Protein AF-A0A6F8PT49-F1 (afdb_monomer_lite)

Foldseek 3Di:
DDEDEDDLCVVVVVVVQVLCCVQVVDHDPYDYDYHDPPDDNDDDDDCPVVCVVPVDDDPDDPSNVSNVVVVVVCVVVVVVDD

Organism: NCBI:txid2675054

Radius of gyration: 16.37 Å; chains: 1; bounding box: 42×28×42 Å

InterPro domains:
  IPR036291 NAD(P)-binding domain superfamily [SSF51735] (13-78)

Secondary structure (DSSP, 8-state):
-EEEEESS-HHHHHHHHHHHHHHHSS---EEEEEPPTT--SS-----HHHHHHH-------HHHHHHHHHHHHHHHTT-S--

Structure (mmCIF, N/CA/C/O backbone):
data_AF-A0A6F8PT49-F1
#
_entry.id   AF-A0A6F8PT49-F1
#
loop_
_atom_site.group_PDB
_atom_site.id
_atom_site.type_symbol
_atom_site.label_atom_id
_atom_site.label_alt_id
_atom_site.label_comp_id
_atom_site.label_asym_id
_atom_site.label_entity_id
_atom_site.label_seq_id
_atom_site.pdbx_PDB_ins_code
_atom_site.Cartn_x
_atom_site.Cartn_y
_atom_site.Cartn_z
_atom_site.occupancy
_atom_site.B_iso_or_equiv
_atom_site.auth_seq_id
_atom_site.auth_comp_id
_atom_site.auth_asym_id
_atom_site.auth_atom_id
_atom_site.pdbx_PDB_model_num
ATOM 1 N N . MET A 1 1 ? -4.969 -5.302 17.147 1.00 42.12 1 MET A N 1
ATOM 2 C CA . MET A 1 1 ? -3.523 -5.236 17.451 1.00 42.12 1 MET A CA 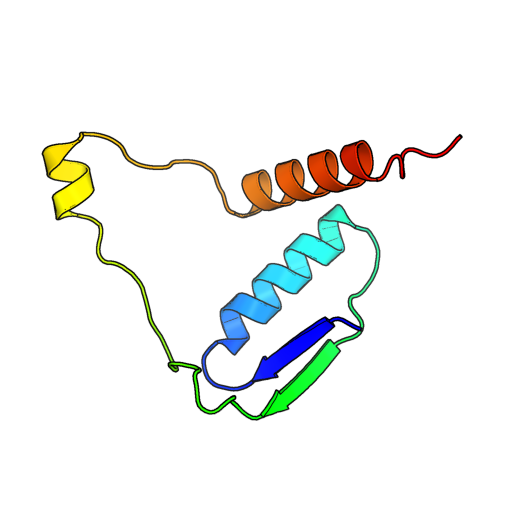1
ATOM 3 C C . MET A 1 1 ? -2.838 -5.542 16.137 1.00 42.12 1 MET A C 1
ATOM 5 O O . MET A 1 1 ? -3.214 -6.547 15.548 1.00 42.12 1 MET A O 1
ATOM 9 N N . ILE A 1 2 ? -1.997 -4.652 15.612 1.00 55.16 2 ILE A N 1
ATOM 10 C CA . ILE A 1 2 ? -1.254 -4.946 14.379 1.00 55.16 2 ILE A CA 1
ATOM 11 C C . ILE A 1 2 ? 0.084 -5.508 14.846 1.00 55.16 2 ILE A C 1
ATOM 13 O O . ILE A 1 2 ? 0.827 -4.822 15.548 1.00 55.16 2 ILE A O 1
ATOM 17 N N . ASN A 1 3 ? 0.328 -6.782 14.550 1.00 48.12 3 ASN A N 1
ATOM 18 C CA . ASN A 1 3 ? 1.600 -7.423 14.848 1.00 48.12 3 ASN A CA 1
ATOM 19 C C . ASN A 1 3 ? 2.607 -6.948 13.799 1.00 48.12 3 ASN A C 1
ATOM 21 O O . ASN A 1 3 ? 2.460 -7.272 12.622 1.00 48.12 3 ASN A O 1
ATOM 25 N N . CYS A 1 4 ? 3.584 -6.151 14.223 1.00 55.69 4 CYS A N 1
ATOM 26 C CA . CYS A 1 4 ? 4.634 -5.641 13.349 1.00 55.69 4 CYS A CA 1
ATOM 27 C C . CYS A 1 4 ? 5.915 -6.420 13.632 1.00 55.69 4 CYS A C 1
ATOM 29 O O . CYS A 1 4 ? 6.321 -6.544 14.788 1.00 55.69 4 CYS A O 1
ATOM 31 N N . VAL A 1 5 ? 6.553 -6.943 12.590 1.00 53.28 5 VAL A N 1
ATOM 32 C CA . VAL A 1 5 ? 7.801 -7.690 12.739 1.00 53.28 5 VAL A CA 1
ATOM 33 C C . VAL A 1 5 ? 8.998 -6.741 12.676 1.00 53.28 5 VAL A C 1
ATOM 35 O O . VAL A 1 5 ? 9.056 -5.860 11.818 1.00 53.28 5 VAL A O 1
ATOM 38 N N . ALA A 1 6 ? 9.935 -6.889 13.611 1.00 46.06 6 ALA A N 1
ATOM 39 C CA . ALA A 1 6 ? 11.095 -6.027 13.771 1.00 46.06 6 ALA A CA 1
ATOM 40 C C . ALA A 1 6 ? 12.401 -6.788 13.497 1.00 46.06 6 ALA A C 1
ATOM 42 O O . ALA A 1 6 ? 12.838 -7.588 14.319 1.00 46.06 6 ALA A O 1
ATOM 43 N N . HIS A 1 7 ? 13.040 -6.490 12.362 1.00 47.41 7 HIS A N 1
ATOM 44 C CA . HIS A 1 7 ? 14.408 -5.949 12.263 1.00 47.41 7 HIS A CA 1
ATOM 45 C C . HIS A 1 7 ? 14.704 -5.596 10.783 1.00 47.41 7 HIS A C 1
ATOM 47 O O . HIS A 1 7 ? 14.220 -6.268 9.883 1.00 47.41 7 HIS A O 1
ATOM 53 N N . HIS A 1 8 ? 15.442 -4.507 10.525 1.00 46.69 8 HIS A N 1
ATOM 54 C CA . HIS A 1 8 ? 15.785 -3.909 9.208 1.00 46.69 8 HIS A CA 1
ATOM 55 C C . HIS A 1 8 ? 14.661 -3.318 8.321 1.00 46.69 8 HIS A C 1
ATOM 57 O O . HIS A 1 8 ? 14.925 -2.360 7.598 1.00 46.69 8 HIS A O 1
ATOM 63 N N . ILE A 1 9 ? 13.397 -3.731 8.468 1.00 55.91 9 ILE A N 1
ATOM 64 C CA . ILE A 1 9 ? 12.233 -3.155 7.739 1.00 55.91 9 ILE A CA 1
ATOM 65 C C . ILE A 1 9 ? 11.651 -1.906 8.458 1.00 55.91 9 ILE A C 1
ATOM 67 O O . ILE A 1 9 ? 10.696 -1.267 8.016 1.00 55.91 9 ILE A O 1
ATOM 71 N N . VAL A 1 10 ? 12.248 -1.509 9.587 1.00 55.28 10 VAL A N 1
ATOM 72 C CA . VAL A 1 10 ? 11.675 -0.559 10.561 1.00 55.28 10 VAL A CA 1
ATOM 73 C C . VAL A 1 10 ? 11.349 0.811 9.951 1.00 55.28 10 VAL A C 1
ATOM 75 O O . VAL A 1 10 ? 10.320 1.388 10.291 1.00 55.28 10 VAL A O 1
ATOM 78 N N . SER A 1 11 ? 12.149 1.310 9.002 1.00 59.31 11 SER A N 1
ATOM 79 C CA . SER A 1 11 ? 11.879 2.604 8.350 1.00 59.31 11 SER A CA 1
ATOM 80 C C . SER A 1 11 ? 10.556 2.599 7.567 1.00 59.31 11 SER A C 1
ATOM 82 O O . SER A 1 11 ? 9.722 3.492 7.722 1.00 59.31 11 SER A O 1
ATOM 84 N N . TYR A 1 12 ? 10.313 1.540 6.790 1.00 65.88 12 TYR A N 1
ATOM 85 C CA . TYR A 1 12 ? 9.110 1.408 5.967 1.00 65.88 12 TYR A CA 1
ATOM 86 C C . TYR A 1 12 ? 7.856 1.173 6.808 1.00 65.88 12 TYR A C 1
ATOM 88 O O . TYR A 1 12 ? 6.823 1.787 6.545 1.00 65.88 12 TYR A O 1
ATOM 96 N N . VAL A 1 13 ? 7.947 0.344 7.854 1.00 69.94 13 VAL A N 1
ATOM 97 C CA . VAL A 1 13 ? 6.813 0.088 8.760 1.00 69.94 13 VAL A CA 1
ATOM 98 C C . VAL A 1 13 ? 6.395 1.367 9.490 1.00 69.94 13 VAL A C 1
ATOM 100 O O . VAL A 1 13 ? 5.202 1.651 9.599 1.00 69.94 13 VAL A O 1
ATOM 103 N N . LEU A 1 14 ? 7.358 2.172 9.952 1.00 69.12 14 LEU A N 1
ATOM 104 C CA . LEU A 1 14 ? 7.070 3.443 10.620 1.00 69.12 14 LEU A CA 1
ATOM 105 C C . LEU A 1 14 ? 6.449 4.472 9.665 1.00 69.12 14 LEU A C 1
ATOM 107 O O . LEU A 1 14 ? 5.471 5.126 10.034 1.00 69.12 14 LEU A O 1
ATOM 111 N N . CYS A 1 15 ? 6.969 4.583 8.438 1.00 69.00 15 CYS A N 1
ATOM 112 C CA . CYS A 1 15 ? 6.405 5.451 7.401 1.00 69.00 15 CYS A CA 1
ATOM 113 C C . CYS A 1 15 ? 4.953 5.057 7.077 1.00 69.00 15 CYS A C 1
ATOM 115 O O . CYS A 1 15 ? 4.042 5.886 7.135 1.00 69.00 15 CYS A O 1
ATOM 117 N N . LEU A 1 16 ? 4.709 3.763 6.861 1.00 72.56 16 LEU A N 1
ATOM 118 C CA . LEU A 1 16 ? 3.378 3.228 6.592 1.00 72.56 16 LEU A CA 1
ATOM 119 C C . LEU A 1 16 ? 2.410 3.480 7.759 1.00 72.56 16 LEU A C 1
ATOM 121 O O . LEU A 1 16 ? 1.273 3.903 7.544 1.00 72.56 16 LEU A O 1
ATOM 125 N N . ASN A 1 17 ? 2.861 3.302 9.004 1.00 74.88 17 ASN A N 1
ATOM 126 C CA . ASN A 1 17 ? 2.057 3.606 10.189 1.00 74.88 17 ASN A CA 1
ATOM 127 C C . ASN A 1 17 ? 1.688 5.094 10.280 1.00 74.88 17 ASN A C 1
ATOM 129 O O . ASN A 1 17 ? 0.560 5.417 10.670 1.00 74.88 17 ASN A O 1
ATOM 133 N N . ALA A 1 18 ? 2.600 6.001 9.921 1.00 75.19 18 ALA A N 1
ATOM 134 C CA . ALA A 1 18 ? 2.323 7.435 9.894 1.00 75.19 18 ALA A CA 1
ATOM 135 C C . ALA A 1 18 ? 1.239 7.781 8.858 1.00 75.19 18 ALA A C 1
ATOM 137 O O . ALA A 1 18 ? 0.287 8.496 9.189 1.00 75.19 18 ALA A O 1
ATOM 1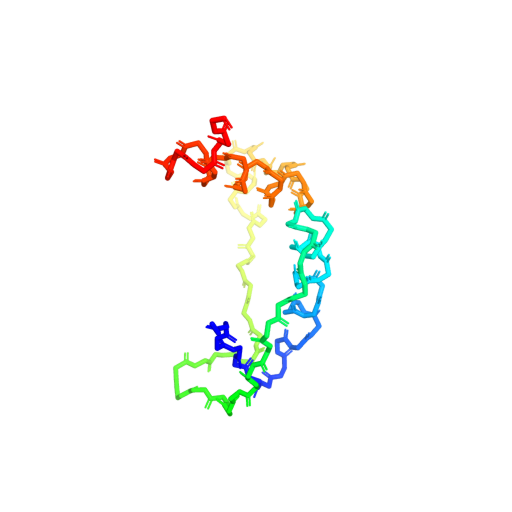38 N N . LEU A 1 19 ? 1.325 7.203 7.656 1.00 78.75 19 LEU A N 1
ATOM 139 C CA . LEU A 1 19 ? 0.332 7.382 6.592 1.00 78.75 19 LEU A CA 1
ATOM 140 C C . LEU A 1 19 ? -1.040 6.828 6.999 1.00 78.75 19 LEU A C 1
ATOM 142 O O . LEU A 1 19 ? -2.048 7.534 6.930 1.00 78.75 19 LEU A O 1
ATOM 146 N N . ILE A 1 20 ? -1.086 5.605 7.537 1.00 79.38 20 ILE A N 1
ATOM 147 C CA . ILE A 1 20 ? -2.330 4.990 8.024 1.00 79.38 20 ILE A CA 1
ATOM 148 C C . ILE A 1 20 ? -2.947 5.820 9.156 1.00 79.38 20 ILE A C 1
ATOM 150 O O . ILE A 1 20 ? -4.165 6.001 9.189 1.00 79.38 20 ILE A O 1
ATOM 154 N N . LYS A 1 21 ? -2.140 6.360 10.079 1.00 78.69 21 LYS A N 1
ATOM 155 C CA . LYS A 1 21 ? -2.633 7.249 11.143 1.00 78.69 21 LYS A CA 1
ATOM 156 C C . LYS A 1 21 ? -3.284 8.508 10.561 1.00 78.69 21 LYS A C 1
ATOM 158 O O . LYS A 1 21 ? -4.328 8.912 11.074 1.00 78.69 21 LYS A O 1
ATOM 163 N N . GLY A 1 22 ? -2.702 9.092 9.512 1.00 77.44 22 GLY A N 1
ATOM 164 C CA . GLY A 1 22 ? -3.272 10.237 8.797 1.00 77.44 22 GLY A CA 1
ATOM 165 C C . GLY A 1 22 ? -4.655 9.936 8.214 1.00 77.44 22 GLY A C 1
ATOM 166 O O . GLY A 1 22 ? -5.596 10.690 8.445 1.00 77.44 22 GLY A O 1
ATOM 167 N N . VAL A 1 23 ? -4.811 8.791 7.543 1.00 77.75 23 VAL A N 1
ATOM 168 C CA . VAL A 1 23 ? -6.063 8.427 6.847 1.00 77.75 23 VAL A CA 1
ATOM 169 C C . VAL A 1 23 ? -7.139 7.861 7.793 1.00 77.75 23 VAL A C 1
ATOM 171 O O . VAL A 1 23 ? -8.343 8.066 7.600 1.00 77.75 23 VAL A O 1
ATOM 174 N N . CYS A 1 24 ? -6.739 7.135 8.840 1.00 75.94 24 CYS A N 1
ATOM 175 C CA . CYS A 1 24 ? -7.662 6.486 9.779 1.00 75.94 24 CYS A CA 1
ATOM 176 C C . CYS A 1 24 ? -7.992 7.340 11.014 1.00 75.94 24 CYS A C 1
ATOM 178 O O . CYS A 1 24 ? -8.945 7.018 11.729 1.00 75.94 24 CYS A O 1
ATOM 180 N N . GLY A 1 25 ? -7.207 8.382 11.308 1.00 76.06 25 GLY A N 1
ATOM 181 C CA . GLY A 1 25 ? -7.389 9.254 12.476 1.00 76.06 25 GLY A CA 1
ATOM 182 C C . GLY A 1 25 ? -7.197 8.555 13.831 1.00 76.06 25 GLY A C 1
ATOM 183 O O . GLY A 1 25 ? -7.558 9.100 14.872 1.00 76.06 25 GLY A O 1
ATOM 184 N N . LYS A 1 26 ? -6.655 7.332 13.843 1.00 75.75 26 LYS A N 1
ATOM 185 C CA . LYS A 1 26 ? -6.424 6.523 15.048 1.00 75.75 26 LYS A CA 1
ATOM 186 C C . LYS A 1 26 ? -4.989 6.017 15.064 1.00 75.75 26 LYS A C 1
ATOM 188 O O . LYS A 1 26 ? -4.461 5.603 14.037 1.00 75.75 26 LYS A O 1
ATOM 193 N N . LYS A 1 27 ? -4.361 6.032 16.243 1.00 73.94 27 LYS A N 1
ATOM 194 C CA . LYS A 1 27 ? -3.017 5.473 16.427 1.00 73.94 27 LYS A CA 1
ATOM 195 C C . LYS A 1 27 ? -3.092 3.944 16.383 1.00 73.94 27 LYS A C 1
ATOM 197 O O . LYS A 1 27 ? -3.912 3.349 17.084 1.00 73.94 27 LYS A O 1
ATOM 202 N N . ALA A 1 28 ? -2.236 3.317 15.579 1.00 73.81 28 ALA A N 1
ATOM 203 C CA . ALA A 1 28 ? -2.069 1.871 15.601 1.00 73.81 28 ALA A CA 1
ATOM 204 C C . ALA A 1 28 ? -1.511 1.428 16.966 1.00 73.81 28 ALA A C 1
ATOM 206 O O . ALA A 1 28 ? -0.613 2.064 17.519 1.00 73.81 28 ALA A O 1
ATOM 207 N N . LYS A 1 29 ? -2.057 0.343 17.528 1.00 74.81 29 LYS A N 1
ATOM 208 C CA . LYS A 1 29 ? -1.458 -0.329 18.688 1.00 74.81 29 LYS A CA 1
ATOM 209 C C . LYS A 1 29 ? -0.395 -1.289 18.163 1.00 74.81 29 LYS A C 1
ATOM 211 O O . LYS A 1 29 ? -0.750 -2.356 17.657 1.00 74.81 29 LYS A O 1
ATOM 216 N N . GLU A 1 30 ? 0.855 -0.850 18.254 1.00 71.38 30 GLU A N 1
ATOM 217 C CA . GLU A 1 30 ? 2.044 -1.562 17.787 1.00 71.38 30 GLU A CA 1
ATOM 218 C C . GLU A 1 30 ? 2.458 -2.637 18.798 1.00 71.38 30 GLU A C 1
ATOM 220 O O . GLU A 1 30 ? 2.458 -2.403 20.008 1.00 71.38 30 GLU A O 1
ATOM 225 N N . ASN A 1 31 ? 2.794 -3.817 18.286 1.00 75.81 31 ASN A N 1
ATOM 226 C CA . ASN A 1 31 ? 3.437 -4.892 19.030 1.00 75.81 31 ASN A CA 1
ATOM 227 C C . ASN A 1 31 ? 4.641 -5.349 18.204 1.00 75.81 31 ASN A C 1
ATOM 229 O O . ASN A 1 31 ? 4.455 -6.030 17.194 1.00 75.81 31 ASN A O 1
ATOM 233 N N . LEU A 1 32 ? 5.839 -4.890 18.579 1.00 75.06 32 LEU A N 1
ATOM 234 C CA . LEU A 1 32 ? 7.080 -5.209 17.874 1.00 75.06 32 LEU A CA 1
ATOM 235 C C . LEU A 1 32 ? 7.517 -6.624 18.254 1.00 75.06 32 LEU A C 1
ATOM 237 O O . LEU A 1 32 ? 7.879 -6.882 19.400 1.00 75.06 32 LEU A O 1
ATOM 241 N N . MET A 1 33 ? 7.454 -7.534 17.289 1.00 78.44 33 MET A N 1
ATOM 242 C CA . MET A 1 33 ? 7.860 -8.931 17.446 1.00 78.44 33 MET A CA 1
ATOM 243 C C . MET A 1 33 ? 9.251 -9.155 16.841 1.00 78.44 33 MET A C 1
ATOM 245 O O . MET A 1 33 ? 9.615 -8.435 15.911 1.00 78.44 33 MET A O 1
ATOM 249 N N . PRO A 1 34 ? 10.029 -10.145 17.316 1.00 79.44 34 PRO A N 1
ATOM 250 C CA . PRO A 1 34 ? 11.299 -10.496 16.685 1.00 79.44 34 PRO A CA 1
ATOM 251 C C . PRO A 1 34 ? 11.097 -10.950 15.233 1.00 79.44 34 PRO A C 1
ATOM 253 O O . PRO A 1 34 ? 10.011 -11.410 14.872 1.00 79.44 34 PRO A O 1
ATOM 256 N N . MET A 1 35 ? 12.153 -10.836 14.423 1.00 71.44 35 MET A N 1
ATOM 257 C CA . MET A 1 35 ? 12.204 -11.335 13.046 1.00 71.44 35 MET A CA 1
ATOM 258 C C . MET A 1 35 ? 11.698 -12.778 12.977 1.00 71.44 35 MET A C 1
ATOM 260 O O . MET A 1 35 ? 12.151 -13.647 13.729 1.00 71.44 35 MET A O 1
ATOM 264 N N . GLN A 1 36 ? 10.720 -13.020 12.114 1.00 79.00 36 GLN A N 1
ATOM 265 C CA . GLN A 1 36 ? 10.207 -14.361 11.890 1.00 79.00 36 GLN A CA 1
ATOM 266 C C . GLN A 1 36 ? 11.188 -15.121 10.994 1.00 79.00 36 GLN A C 1
ATOM 268 O O . GLN A 1 36 ? 11.884 -14.532 10.172 1.00 79.00 36 GLN A O 1
ATOM 273 N N . ALA A 1 37 ? 11.239 -16.448 11.127 1.00 77.19 37 ALA A N 1
ATOM 274 C CA . ALA A 1 37 ? 12.204 -17.277 10.395 1.00 77.19 37 ALA A CA 1
ATOM 275 C C . ALA A 1 37 ? 12.077 -17.189 8.856 1.00 77.19 37 ALA A C 1
ATOM 277 O O . ALA A 1 37 ? 12.990 -17.603 8.151 1.00 77.19 37 ALA A O 1
ATOM 278 N N . GLY A 1 38 ? 10.955 -16.669 8.342 1.00 77.38 38 GLY A N 1
ATOM 279 C CA . GLY A 1 38 ? 10.709 -16.451 6.913 1.00 77.38 38 GLY A CA 1
ATOM 280 C C . GLY A 1 38 ? 10.937 -15.019 6.423 1.00 77.38 38 GLY A C 1
ATOM 281 O O . GLY A 1 38 ? 10.757 -14.768 5.234 1.00 77.38 38 GLY A O 1
ATOM 282 N N . ASP A 1 39 ? 11.302 -14.080 7.298 1.00 75.69 39 ASP A N 1
ATOM 283 C CA . ASP A 1 39 ? 11.568 -12.708 6.874 1.00 75.69 39 ASP A CA 1
ATOM 284 C C . ASP A 1 39 ? 12.943 -12.605 6.217 1.00 75.69 39 ASP A C 1
ATOM 286 O O . ASP A 1 39 ? 13.915 -13.236 6.633 1.00 75.69 39 ASP A O 1
ATOM 290 N N . VAL A 1 40 ? 13.039 -11.743 5.213 1.00 75.12 40 VAL A N 1
ATOM 291 C CA . VAL A 1 40 ? 14.305 -11.319 4.616 1.00 75.12 40 VAL A CA 1
ATOM 292 C C . VAL A 1 40 ? 14.566 -9.858 4.999 1.00 75.12 40 VAL A C 1
ATOM 294 O O . VAL A 1 40 ? 13.646 -9.046 4.899 1.00 75.12 40 VAL A O 1
ATOM 297 N N . PRO A 1 41 ? 15.787 -9.486 5.437 1.00 68.50 41 PRO A N 1
ATOM 298 C CA . PRO A 1 41 ? 16.062 -8.149 5.977 1.00 68.50 41 PRO A CA 1
ATOM 299 C C . PRO A 1 41 ? 15.742 -6.992 5.023 1.00 68.50 41 PRO A C 1
ATOM 301 O O . PRO A 1 41 ? 15.253 -5.954 5.465 1.00 68.50 41 PRO A O 1
ATOM 304 N N . ILE A 1 42 ? 16.038 -7.159 3.729 1.00 71.25 42 ILE A N 1
ATOM 305 C CA . ILE A 1 42 ? 15.731 -6.213 2.651 1.00 71.25 42 ILE A CA 1
ATOM 306 C C . ILE A 1 42 ? 15.518 -7.031 1.377 1.00 71.25 42 ILE A C 1
ATOM 308 O O . ILE A 1 42 ? 16.385 -7.815 0.999 1.00 71.25 42 ILE A O 1
ATOM 312 N N . THR A 1 43 ? 14.384 -6.832 0.709 1.00 76.75 43 THR A N 1
ATOM 313 C CA . THR A 1 43 ? 14.124 -7.390 -0.620 1.00 76.75 43 THR A CA 1
ATOM 314 C C . THR A 1 43 ? 13.327 -6.386 -1.442 1.00 76.75 43 THR A C 1
ATOM 316 O O . THR A 1 43 ? 12.374 -5.787 -0.944 1.00 76.75 43 THR A O 1
ATOM 319 N N . TYR A 1 44 ? 13.724 -6.186 -2.691 1.00 79.06 44 TYR A N 1
ATOM 320 C CA . TYR A 1 44 ? 12.984 -5.416 -3.685 1.00 79.06 44 TYR A CA 1
ATOM 321 C C . TYR A 1 44 ? 13.172 -6.089 -5.043 1.00 79.06 44 TYR A C 1
ATOM 323 O O . TYR A 1 44 ? 14.187 -6.742 -5.277 1.00 79.06 44 TYR A O 1
ATOM 331 N N . ALA A 1 45 ? 12.172 -5.968 -5.910 1.00 84.19 45 ALA A N 1
ATOM 332 C CA . ALA A 1 45 ? 12.299 -6.403 -7.291 1.00 84.19 45 ALA A CA 1
ATOM 333 C C . ALA A 1 45 ? 12.913 -5.260 -8.103 1.00 84.19 45 ALA A C 1
ATOM 335 O O . ALA A 1 45 ? 12.402 -4.140 -8.056 1.00 84.19 45 ALA A O 1
ATOM 336 N N . ASP A 1 46 ? 13.990 -5.550 -8.828 1.00 88.19 46 ASP A N 1
ATOM 337 C CA . ASP A 1 46 ? 14.393 -4.719 -9.958 1.00 88.19 46 ASP A CA 1
ATOM 338 C C . ASP A 1 46 ? 13.366 -4.918 -11.082 1.00 88.19 46 ASP A C 1
ATOM 340 O O . ASP A 1 46 ? 12.952 -6.045 -11.365 1.00 88.19 46 ASP A O 1
ATOM 344 N N . VAL A 1 47 ? 12.888 -3.817 -11.652 1.00 89.62 47 VAL A N 1
ATOM 345 C CA . VAL A 1 47 ? 11.813 -3.796 -12.652 1.00 89.62 47 VAL A CA 1
ATOM 346 C C . VAL A 1 47 ? 12.230 -3.073 -13.929 1.00 89.62 47 VAL A C 1
ATOM 348 O O . VAL A 1 47 ? 11.380 -2.872 -14.797 1.00 89.62 47 VAL A O 1
ATOM 351 N N . ASP A 1 48 ? 13.502 -2.696 -14.069 1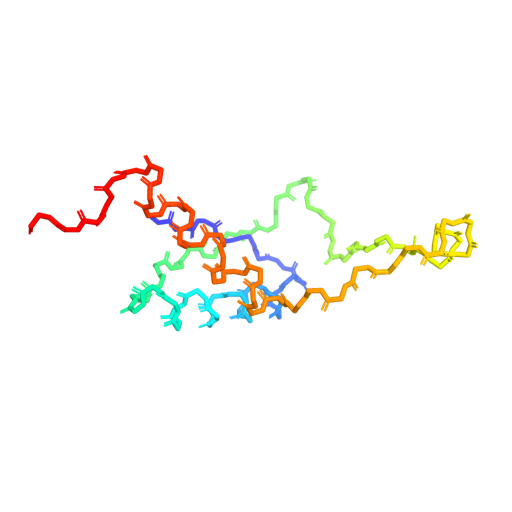.00 91.69 48 ASP A N 1
ATOM 352 C CA . ASP A 1 48 ? 13.976 -1.920 -15.219 1.00 91.69 48 ASP A CA 1
ATOM 353 C C . ASP A 1 48 ? 13.747 -2.667 -16.545 1.00 91.69 48 ASP A C 1
ATOM 355 O O . ASP A 1 48 ? 13.198 -2.086 -17.486 1.00 91.69 48 ASP A O 1
ATOM 359 N N . ASP A 1 49 ? 14.031 -3.973 -16.586 1.00 92.31 49 ASP A N 1
ATOM 360 C CA . ASP A 1 49 ? 13.787 -4.828 -17.759 1.00 92.31 49 ASP A CA 1
ATOM 361 C C . ASP A 1 49 ? 12.290 -4.907 -18.115 1.00 92.31 49 ASP A C 1
ATOM 363 O O . ASP A 1 49 ? 11.897 -4.764 -19.271 1.00 92.31 49 ASP A O 1
ATOM 367 N N . LEU A 1 50 ? 11.418 -5.053 -17.109 1.00 90.81 50 LEU A N 1
ATOM 368 C CA . LEU A 1 50 ? 9.967 -5.116 -17.318 1.00 90.81 50 LEU A CA 1
ATOM 369 C C . LEU A 1 50 ? 9.416 -3.788 -17.855 1.00 90.81 50 LEU A C 1
ATOM 371 O O . LEU A 1 50 ? 8.513 -3.780 -18.698 1.00 90.81 50 LEU A O 1
ATOM 375 N N . ILE A 1 51 ? 9.938 -2.664 -17.359 1.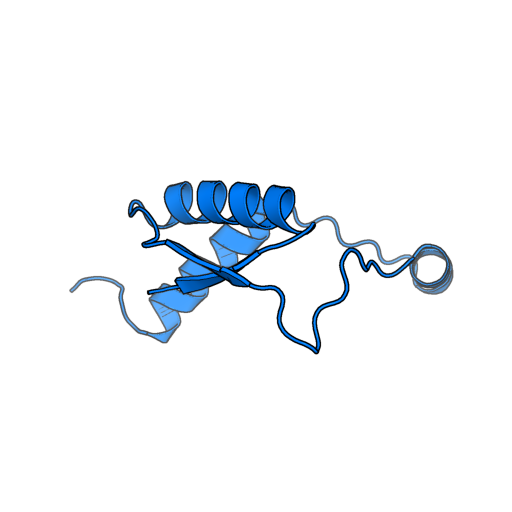00 92.56 51 ILE A N 1
ATOM 376 C CA . ILE A 1 51 ? 9.568 -1.332 -17.845 1.00 92.56 51 ILE A CA 1
ATOM 377 C C . ILE A 1 51 ? 10.028 -1.168 -19.297 1.00 92.56 51 ILE A C 1
ATOM 379 O O . ILE A 1 51 ? 9.260 -0.644 -20.105 1.00 92.56 51 ILE A O 1
ATOM 383 N N . ALA A 1 52 ? 11.234 -1.629 -19.643 1.00 93.44 52 ALA A N 1
ATOM 384 C CA . ALA A 1 52 ? 11.748 -1.572 -21.010 1.00 93.44 52 ALA A CA 1
ATOM 385 C C . ALA A 1 52 ? 10.891 -2.397 -21.988 1.00 93.44 52 ALA A C 1
ATOM 387 O O . ALA A 1 52 ? 10.553 -1.902 -23.065 1.00 93.44 52 ALA A O 1
ATOM 388 N N . ASP A 1 53 ? 10.478 -3.601 -21.587 1.00 93.69 53 ASP A N 1
ATOM 389 C CA . ASP A 1 53 ? 9.709 -4.521 -22.433 1.00 93.69 53 ASP A CA 1
ATOM 390 C C . ASP A 1 53 ? 8.240 -4.108 -22.610 1.00 93.69 53 ASP A C 1
ATOM 392 O O . ASP A 1 53 ? 7.644 -4.320 -23.669 1.00 93.69 53 ASP A O 1
ATOM 396 N N . THR A 1 54 ? 7.624 -3.534 -21.573 1.00 93.19 54 THR A N 1
ATOM 397 C CA . THR A 1 54 ? 6.177 -3.237 -21.568 1.00 93.19 54 THR A CA 1
ATOM 398 C C . THR A 1 54 ? 5.848 -1.759 -21.752 1.00 93.19 54 THR A C 1
ATOM 400 O O . THR A 1 54 ? 4.698 -1.413 -22.030 1.00 93.19 54 THR A O 1
ATOM 403 N N . GLY A 1 55 ? 6.823 -0.869 -21.550 1.00 91.12 55 GLY A N 1
ATOM 404 C CA . GLY A 1 55 ? 6.617 0.578 -21.478 1.00 91.12 55 GLY A CA 1
ATOM 405 C C . GLY A 1 55 ? 5.769 1.034 -20.283 1.00 91.12 55 GLY A C 1
ATOM 406 O O . GLY A 1 55 ? 5.455 2.221 -20.169 1.00 91.12 55 GLY A O 1
ATOM 407 N N . PHE A 1 56 ? 5.367 0.123 -19.392 1.00 89.88 56 PHE A N 1
ATOM 408 C CA . PHE A 1 56 ? 4.496 0.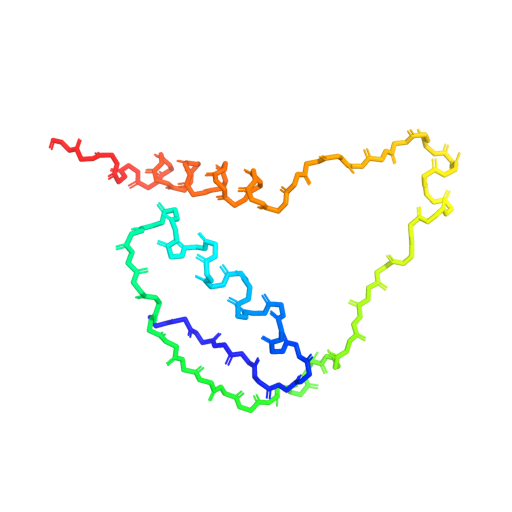426 -18.265 1.00 89.88 56 PHE A CA 1
ATOM 409 C C . PHE A 1 56 ? 5.310 0.748 -17.015 1.00 89.88 56 PHE A C 1
ATOM 411 O O . PHE A 1 56 ? 6.099 -0.064 -16.538 1.00 89.88 56 PHE A O 1
ATOM 418 N N . LYS A 1 57 ? 5.055 1.923 -16.435 1.00 89.00 57 LYS A N 1
ATOM 419 C CA . LYS A 1 57 ? 5.623 2.345 -15.155 1.00 89.00 57 LYS A CA 1
ATOM 420 C C . LYS A 1 57 ? 4.503 2.783 -14.210 1.00 89.00 57 LYS A C 1
ATOM 422 O O . LYS A 1 57 ? 3.829 3.772 -14.508 1.00 89.00 57 LYS A O 1
ATOM 427 N N . PRO A 1 58 ? 4.304 2.103 -13.068 1.00 87.31 58 PRO A N 1
ATOM 428 C CA . PRO A 1 58 ? 3.377 2.571 -12.046 1.00 87.31 58 PRO A CA 1
ATOM 429 C C . PRO A 1 58 ? 3.765 3.976 -11.569 1.00 87.31 58 PRO A C 1
ATOM 431 O O . PRO A 1 58 ? 4.923 4.226 -11.239 1.00 87.31 58 PRO A O 1
ATOM 434 N N . SER A 1 59 ? 2.795 4.890 -11.522 1.00 91.50 59 SER A N 1
ATOM 435 C CA . SER A 1 59 ? 2.993 6.278 -11.074 1.00 91.50 59 SER A CA 1
ATOM 436 C C . SER A 1 59 ? 2.171 6.641 -9.835 1.00 91.50 59 SER A C 1
ATOM 438 O O . SER A 1 59 ? 2.177 7.793 -9.411 1.00 91.50 59 SER A O 1
ATOM 440 N N . THR A 1 60 ? 1.424 5.688 -9.274 1.00 90.94 60 THR A N 1
ATOM 441 C CA . THR A 1 60 ? 0.621 5.899 -8.065 1.00 90.94 60 THR A CA 1
ATOM 442 C C . THR A 1 60 ? 1.539 6.063 -6.858 1.00 90.94 60 THR A C 1
ATOM 444 O O . THR A 1 60 ? 2.382 5.202 -6.604 1.00 90.94 60 THR A O 1
ATOM 447 N N . SER A 1 61 ? 1.370 7.157 -6.111 1.00 90.25 61 SER A N 1
ATOM 448 C CA . SER A 1 61 ? 2.101 7.374 -4.862 1.00 90.25 61 SER A CA 1
ATOM 449 C C . SER A 1 61 ? 1.635 6.402 -3.771 1.00 90.25 61 SER A C 1
ATOM 451 O O . SER A 1 61 ? 0.540 5.831 -3.840 1.00 90.25 61 SER A O 1
ATOM 453 N N . ILE A 1 62 ? 2.460 6.203 -2.741 1.00 86.69 62 ILE A N 1
ATOM 454 C CA . ILE A 1 62 ? 2.097 5.336 -1.611 1.00 86.69 62 ILE A CA 1
ATOM 455 C C . ILE A 1 62 ? 0.909 5.949 -0.855 1.00 86.69 62 ILE A C 1
ATOM 457 O O . ILE A 1 62 ? -0.008 5.235 -0.446 1.00 86.69 62 ILE A O 1
ATOM 461 N N . GLU A 1 63 ? 0.903 7.270 -0.712 1.00 85.88 63 GLU A N 1
ATOM 462 C CA . GLU A 1 63 ? -0.144 8.068 -0.086 1.00 85.88 63 GLU A CA 1
ATOM 463 C C . GLU A 1 63 ? -1.498 7.851 -0.769 1.00 85.88 63 GLU A C 1
ATOM 465 O O . GLU A 1 63 ? -2.476 7.500 -0.098 1.00 85.88 63 GLU A O 1
ATOM 470 N N . ASP A 1 64 ? -1.538 7.982 -2.098 1.00 88.62 64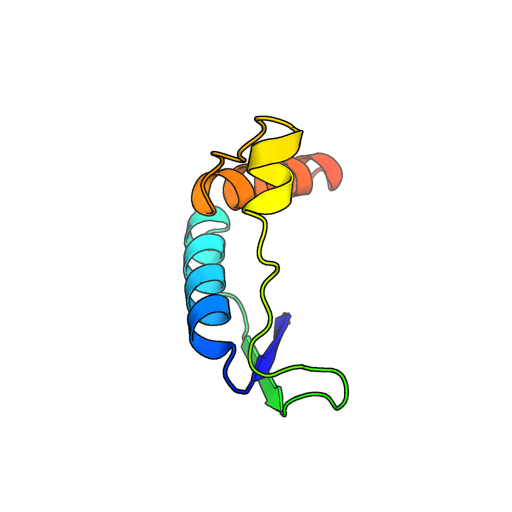 ASP A N 1
ATOM 471 C CA . ASP A 1 64 ? -2.756 7.774 -2.889 1.00 88.62 64 ASP A CA 1
ATOM 472 C C . ASP A 1 64 ? -3.222 6.317 -2.802 1.00 88.62 64 ASP A C 1
ATOM 474 O O . ASP A 1 64 ? -4.410 6.040 -2.615 1.00 88.62 64 ASP A O 1
ATOM 478 N N . GLY A 1 65 ? -2.285 5.367 -2.891 1.00 89.69 65 GLY A N 1
ATOM 479 C CA . GLY A 1 65 ? -2.573 3.938 -2.787 1.00 89.69 65 GLY A CA 1
ATOM 480 C C . GLY A 1 65 ? -3.215 3.561 -1.449 1.00 89.69 65 GLY A C 1
ATOM 481 O O . GLY A 1 65 ? -4.235 2.866 -1.422 1.00 89.69 65 GLY A O 1
ATOM 482 N N . ILE A 1 66 ? -2.664 4.055 -0.336 1.00 88.44 66 ILE A N 1
ATOM 483 C CA . ILE A 1 66 ? -3.211 3.824 1.010 1.00 88.44 66 ILE A CA 1
ATOM 484 C C . ILE A 1 66 ? -4.580 4.489 1.161 1.00 88.44 66 ILE A C 1
ATOM 486 O O . ILE A 1 66 ? -5.493 3.865 1.709 1.00 88.44 66 ILE A O 1
ATOM 490 N N . GLY A 1 67 ? -4.743 5.726 0.681 1.00 87.75 67 GLY A N 1
ATOM 491 C CA . GLY A 1 67 ? -6.023 6.435 0.710 1.00 87.75 67 GLY A CA 1
ATOM 492 C C . GLY A 1 67 ? -7.126 5.631 0.021 1.00 87.75 67 GLY A C 1
ATOM 493 O O . GLY A 1 67 ? -8.122 5.267 0.657 1.00 87.75 67 GLY A O 1
ATOM 494 N N . ASN A 1 68 ? -6.881 5.247 -1.233 1.00 90.19 68 ASN A N 1
ATOM 495 C CA . ASN A 1 68 ? -7.796 4.437 -2.038 1.00 90.19 68 ASN A CA 1
ATOM 496 C C . ASN A 1 68 ? -8.114 3.088 -1.374 1.00 90.19 68 ASN A C 1
ATOM 498 O O . ASN A 1 68 ? -9.271 2.655 -1.348 1.00 90.19 68 ASN A O 1
ATOM 502 N N . PHE A 1 69 ? -7.109 2.429 -0.788 1.00 89.56 69 PHE A N 1
ATOM 503 C CA . PHE A 1 69 ? -7.305 1.169 -0.072 1.00 89.56 69 PHE A CA 1
ATOM 504 C C . PHE A 1 69 ? -8.216 1.331 1.152 1.00 89.56 69 PHE A C 1
ATOM 506 O O . PHE A 1 69 ? -9.136 0.533 1.352 1.00 89.56 69 PHE A O 1
ATOM 513 N N . VAL A 1 70 ? -8.001 2.365 1.971 1.00 86.69 70 VAL A N 1
ATOM 514 C CA . VAL A 1 70 ? -8.819 2.610 3.169 1.00 86.69 70 VAL A CA 1
ATOM 515 C C . VAL A 1 70 ? -10.261 2.954 2.794 1.00 86.69 70 VAL A C 1
ATOM 517 O O . VAL A 1 70 ? -11.193 2.495 3.464 1.00 86.69 70 VAL A O 1
ATOM 520 N N . GLU A 1 71 ? -10.471 3.736 1.737 1.00 88.12 71 GLU A N 1
ATOM 521 C CA . GLU A 1 71 ? -11.811 4.036 1.221 1.00 88.12 71 GLU A CA 1
ATOM 522 C C . GLU A 1 71 ? -12.536 2.776 0.750 1.00 88.12 71 GLU A C 1
ATOM 524 O O . GLU A 1 71 ? -13.667 2.511 1.181 1.00 88.12 71 GLU A O 1
ATOM 529 N N . TRP A 1 72 ? -11.864 1.961 -0.067 1.00 91.88 72 TRP A N 1
ATOM 530 C CA . TRP A 1 72 ? -12.382 0.666 -0.499 1.00 91.88 72 TRP A CA 1
ATOM 531 C C . TRP A 1 72 ? -12.743 -0.217 0.702 1.00 91.88 72 TRP A C 1
ATOM 533 O O . TRP A 1 72 ? -13.857 -0.742 0.765 1.00 91.88 72 TRP A O 1
ATOM 543 N N . TYR A 1 73 ? -11.855 -0.315 1.695 1.00 88.75 73 TYR A N 1
ATOM 544 C CA . TYR A 1 73 ? -12.064 -1.129 2.893 1.00 88.75 73 TYR A CA 1
ATOM 545 C C . TYR A 1 73 ? -13.295 -0.668 3.686 1.00 88.75 73 TYR A C 1
ATOM 547 O O . TYR A 1 73 ? -14.152 -1.479 4.053 1.00 88.75 73 TYR A O 1
ATOM 555 N N . LYS A 1 74 ? -13.432 0.646 3.919 1.00 85.69 74 LYS A N 1
ATOM 556 C CA . LYS A 1 74 ? -14.595 1.227 4.613 1.00 85.69 74 LYS A CA 1
ATOM 557 C C . LYS A 1 74 ? -15.900 0.924 3.875 1.00 85.69 74 LYS A C 1
ATOM 559 O O . LYS A 1 74 ? -16.895 0.600 4.527 1.00 85.69 74 LYS A O 1
ATOM 564 N N . LYS A 1 75 ? -15.899 1.007 2.540 1.00 89.00 75 LYS A N 1
ATOM 565 C CA . LYS A 1 75 ? -17.063 0.690 1.699 1.00 89.00 75 LYS A CA 1
ATOM 566 C C . LYS A 1 75 ? -17.411 -0.796 1.753 1.00 89.00 75 LYS A C 1
ATOM 568 O O . LYS A 1 75 ? -18.574 -1.133 1.964 1.00 89.00 75 LYS A O 1
ATOM 573 N N . TYR A 1 76 ? -16.416 -1.669 1.606 1.00 90.38 76 TYR A N 1
ATOM 574 C CA . TYR A 1 76 ? -16.594 -3.122 1.606 1.00 90.38 76 TYR A CA 1
ATOM 575 C C . TYR A 1 76 ? -17.227 -3.617 2.913 1.00 90.38 76 TYR A C 1
ATOM 577 O O . TYR A 1 76 ? -18.227 -4.332 2.892 1.00 90.38 76 TYR A O 1
ATOM 585 N N . TYR A 1 77 ? -16.717 -3.151 4.056 1.00 88.62 77 TYR A N 1
ATOM 586 C CA . TYR A 1 77 ? -17.248 -3.507 5.376 1.00 88.62 77 TYR A CA 1
ATOM 587 C C . TYR A 1 77 ? -18.449 -2.660 5.822 1.00 88.62 77 TYR A C 1
ATOM 589 O O . TYR A 1 77 ? -18.884 -2.783 6.966 1.00 88.62 77 TYR A O 1
ATOM 597 N N . LYS A 1 78 ? -18.996 -1.798 4.949 1.00 83.56 78 LYS A N 1
ATOM 598 C CA . LYS A 1 78 ? -20.114 -0.886 5.259 1.00 83.56 78 LYS A CA 1
ATOM 599 C C . LYS A 1 78 ? -19.885 -0.080 6.548 1.00 83.56 78 LYS A C 1
ATOM 601 O O . LYS A 1 78 ? -20.811 0.182 7.307 1.00 83.56 78 LYS A O 1
ATOM 606 N N . LEU A 1 79 ? -18.640 0.329 6.791 1.00 69.38 79 LEU A N 1
ATOM 607 C CA . LEU A 1 79 ? -18.253 1.152 7.943 1.00 69.38 79 LEU A CA 1
ATOM 608 C C . LEU A 1 79 ? -18.606 2.635 7.748 1.00 69.38 79 LEU A C 1
ATOM 610 O O . LEU A 1 79 ? -18.341 3.452 8.632 1.00 69.38 79 LEU A O 1
ATOM 614 N N . ALA A 1 80 ? -19.188 2.992 6.597 1.00 58.72 80 ALA A N 1
ATOM 615 C CA . ALA A 1 80 ? -19.851 4.271 6.401 1.00 58.72 80 ALA A CA 1
ATOM 616 C C . ALA A 1 80 ? -20.986 4.372 7.428 1.00 58.72 80 ALA A C 1
ATOM 618 O O . ALA A 1 80 ? -21.958 3.621 7.366 1.00 58.72 80 ALA A O 1
ATOM 619 N N . LYS A 1 81 ? -20.789 5.241 8.424 1.00 57.09 81 LYS A N 1
ATOM 620 C CA . LYS A 1 81 ? -21.747 5.499 9.499 1.00 57.09 81 LYS A CA 1
ATOM 621 C C . LYS A 1 81 ? -23.160 5.674 8.929 1.00 57.09 81 LYS A C 1
ATOM 623 O O . LYS A 1 81 ? -23.335 6.376 7.936 1.00 57.09 81 LYS A O 1
ATOM 628 N N . LYS A 1 82 ? -24.124 5.040 9.596 1.00 42.16 82 LYS A N 1
ATOM 629 C CA . LYS A 1 82 ? -25.536 5.418 9.536 1.00 42.16 82 LYS A CA 1
ATOM 630 C C . LYS A 1 82 ? -25.732 6.766 10.226 1.00 42.16 82 LYS A C 1
ATOM 632 O O . LYS A 1 82 ? -24.973 7.025 11.191 1.00 42.16 82 LYS A O 1
#

Sequence (82 aa):
MINCVAHHIVSYVLCLNALIKGVCGKKAKENLMPMQAGDVPITYADVDDLIADTGFKPSTSIEDGIGNFVEWYKKYYKLAKK

pLDDT: mean 76.85, std 13.76, range [42.12, 93.69]